Protein AF-A0AAD8T8I8-F1 (afdb_monomer)

Foldseek 3Di:
DDDDDDDDDDDPPPPPPPPPCPVVCPVVVVVVVVVVVVVVCVVPDPPPPPPPPPDFDWAFDPCCLVVVNADPVSHTDTDGDDADDDPCNPPDDDDDDDDDDDDDD

Structure (mmCIF, N/CA/C/O backbone):
data_AF-A0AAD8T8I8-F1
#
_entry.id   AF-A0AAD8T8I8-F1
#
loop_
_atom_site.group_PDB
_atom_site.id
_atom_site.type_symbol
_atom_site.label_atom_id
_atom_site.label_alt_id
_atom_site.label_comp_id
_atom_site.label_asym_id
_atom_site.label_entity_id
_atom_site.label_seq_id
_atom_site.pdbx_PDB_ins_code
_atom_site.Cartn_x
_atom_site.Cartn_y
_atom_site.Cartn_z
_atom_site.occupancy
_atom_site.B_iso_or_equiv
_atom_site.auth_seq_id
_atom_site.auth_comp_id
_atom_site.auth_asym_id
_atom_site.auth_atom_id
_atom_site.pdbx_PDB_model_num
ATOM 1 N N . MET A 1 1 ? 86.931 -34.916 -81.114 1.00 37.16 1 MET A N 1
ATOM 2 C CA . MET A 1 1 ? 87.706 -34.800 -79.861 1.00 37.16 1 MET A CA 1
ATOM 3 C C . MET A 1 1 ? 86.900 -33.943 -78.906 1.00 37.16 1 MET A C 1
ATOM 5 O O . MET A 1 1 ? 86.520 -32.867 -79.332 1.00 37.16 1 MET A O 1
ATOM 9 N N . ALA A 1 2 ? 86.638 -34.478 -77.705 1.00 42.69 2 ALA A N 1
ATOM 10 C CA . ALA A 1 2 ? 86.057 -33.847 -76.508 1.00 42.69 2 ALA A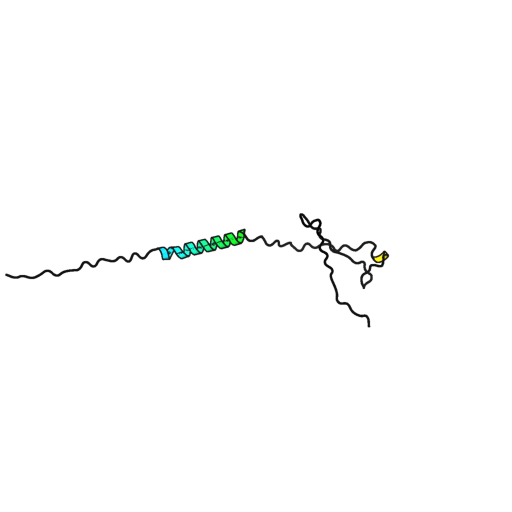 CA 1
ATOM 11 C C . ALA A 1 2 ? 84.745 -33.051 -76.716 1.00 42.69 2 ALA A C 1
ATOM 13 O O . ALA A 1 2 ? 84.739 -32.011 -77.351 1.00 42.69 2 ALA A O 1
ATOM 14 N N . GLY A 1 3 ? 83.573 -33.468 -76.238 1.00 42.56 3 GLY A N 1
ATOM 15 C CA . GLY A 1 3 ? 83.283 -34.202 -75.010 1.00 42.56 3 GLY A CA 1
ATOM 16 C C . GLY A 1 3 ? 82.621 -33.261 -74.000 1.00 42.56 3 GLY A C 1
ATOM 17 O O . GLY A 1 3 ? 83.012 -32.101 -73.905 1.00 42.56 3 GLY A O 1
ATOM 18 N N . THR A 1 4 ? 81.732 -33.827 -73.183 1.00 40.44 4 THR A N 1
ATOM 19 C CA . THR A 1 4 ? 81.226 -33.291 -71.899 1.00 40.44 4 THR A CA 1
ATOM 20 C C . THR A 1 4 ? 79.905 -32.513 -72.017 1.00 40.44 4 THR A C 1
ATOM 22 O O . THR A 1 4 ? 79.888 -31.373 -72.455 1.00 40.44 4 THR A O 1
ATOM 25 N N . THR A 1 5 ? 78.748 -33.171 -71.878 1.00 48.97 5 THR A N 1
ATOM 26 C CA . THR A 1 5 ? 78.075 -33.607 -70.627 1.00 48.97 5 THR A CA 1
ATOM 27 C C . THR A 1 5 ? 77.095 -32.543 -70.132 1.00 48.97 5 THR A C 1
ATOM 29 O O . THR A 1 5 ? 77.484 -31.490 -69.640 1.00 48.97 5 THR A O 1
ATOM 32 N N . GLU A 1 6 ? 75.811 -32.883 -70.255 1.00 57.03 6 GLU A N 1
ATOM 33 C CA . GLU A 1 6 ? 74.683 -32.299 -69.527 1.00 57.03 6 GLU A CA 1
ATOM 34 C C . GLU A 1 6 ? 74.953 -32.238 -68.019 1.00 57.03 6 GLU A C 1
ATOM 36 O O . GLU A 1 6 ? 75.386 -33.233 -67.428 1.00 57.03 6 GLU A O 1
ATOM 41 N N . PRO A 1 7 ? 74.529 -31.157 -67.358 1.00 53.16 7 PRO A N 1
ATOM 42 C CA . PRO A 1 7 ? 73.994 -31.298 -66.022 1.00 53.16 7 PRO A CA 1
ATOM 43 C C . PRO A 1 7 ? 72.539 -30.827 -65.993 1.00 53.16 7 PRO A C 1
ATOM 45 O O . PRO A 1 7 ? 72.235 -29.639 -66.064 1.00 53.16 7 PRO A O 1
ATOM 48 N N . LEU A 1 8 ? 71.653 -31.812 -65.835 1.00 53.66 8 LEU A N 1
ATOM 49 C CA . LEU A 1 8 ? 70.486 -31.776 -64.953 1.00 53.66 8 LEU A CA 1
ATOM 50 C C . LEU A 1 8 ? 70.452 -30.533 -64.043 1.00 53.66 8 LEU A C 1
ATOM 52 O O . LEU A 1 8 ? 71.086 -30.510 -62.988 1.00 53.66 8 LEU A O 1
ATOM 56 N N . LEU A 1 9 ? 69.644 -29.535 -64.403 1.00 41.41 9 LEU A N 1
ATOM 57 C CA . LEU A 1 9 ? 69.154 -28.540 -63.455 1.00 41.41 9 LEU A CA 1
ATOM 58 C C . LEU A 1 9 ? 67.639 -28.652 -63.355 1.00 41.41 9 LEU A C 1
ATOM 60 O O . LEU A 1 9 ? 66.871 -28.113 -64.146 1.00 41.41 9 LEU A O 1
ATOM 64 N N . LEU A 1 10 ? 67.259 -29.408 -62.328 1.00 43.06 10 LEU A N 1
ATOM 65 C CA . LEU A 1 10 ? 65.970 -29.414 -61.659 1.00 43.06 10 LEU A CA 1
ATOM 66 C C . LEU A 1 10 ? 65.324 -28.026 -61.699 1.00 43.06 10 LEU A C 1
ATOM 68 O O . LEU A 1 10 ? 65.838 -27.071 -61.122 1.00 43.06 10 LEU A O 1
ATOM 72 N N . THR A 1 11 ? 64.155 -27.936 -62.323 1.00 50.41 11 THR A N 1
ATOM 73 C CA . THR A 1 11 ? 63.205 -26.854 -62.082 1.00 50.41 11 THR A CA 1
ATOM 74 C C . THR A 1 11 ? 62.861 -26.824 -60.590 1.00 50.41 11 THR A C 1
ATOM 76 O O . THR A 1 11 ? 62.251 -27.782 -60.107 1.00 50.41 11 THR A O 1
ATOM 79 N N . PRO A 1 12 ? 63.154 -25.756 -59.828 1.00 48.28 12 PRO A N 1
ATOM 80 C CA . PRO A 1 12 ? 62.441 -25.547 -58.587 1.00 48.28 12 PRO A CA 1
ATOM 81 C C . PRO A 1 12 ? 61.039 -25.067 -58.964 1.00 48.28 12 PRO A C 1
ATOM 83 O O . PRO A 1 12 ? 60.833 -23.910 -59.337 1.00 48.28 12 PRO A O 1
ATOM 86 N N . THR A 1 13 ? 60.048 -25.954 -58.867 1.00 53.91 13 THR A N 1
ATOM 87 C CA . THR A 1 13 ? 58.657 -25.522 -58.749 1.00 53.91 13 THR A CA 1
ATOM 88 C C . THR A 1 13 ? 58.589 -24.592 -57.543 1.00 53.91 13 THR A C 1
ATOM 90 O O . THR A 1 13 ? 58.681 -25.035 -56.397 1.00 53.91 13 THR A O 1
ATOM 93 N N . LYS A 1 14 ? 58.459 -23.286 -57.783 1.00 53.50 14 LYS A N 1
ATOM 94 C CA . LYS A 1 14 ? 58.013 -22.333 -56.769 1.00 53.50 14 LYS A CA 1
ATOM 95 C C . LYS A 1 14 ? 56.611 -22.775 -56.353 1.00 53.50 14 LYS A C 1
ATOM 97 O O . LYS A 1 14 ? 55.619 -22.369 -56.952 1.00 53.50 14 LYS A O 1
ATOM 102 N N . GLN A 1 15 ? 56.526 -23.627 -55.334 1.00 54.28 15 GLN A N 1
ATOM 103 C CA . GLN A 1 15 ? 55.311 -23.794 -54.552 1.00 54.28 15 GLN A CA 1
ATOM 104 C C . GLN A 1 15 ? 55.046 -22.448 -53.883 1.00 54.28 15 GLN A C 1
ATOM 106 O O . GLN A 1 15 ? 55.553 -22.141 -52.805 1.00 54.28 15 GLN A O 1
ATOM 111 N N . CYS A 1 16 ? 54.283 -21.602 -54.571 1.00 54.84 16 CYS A N 1
ATOM 112 C CA . CYS A 1 16 ? 53.657 -20.460 -53.946 1.00 54.84 16 CYS A CA 1
ATOM 113 C C . CYS A 1 16 ? 52.671 -21.044 -52.937 1.00 54.84 16 CYS A C 1
ATOM 115 O O . CYS A 1 16 ? 51.620 -21.573 -53.304 1.00 54.84 16 CYS A O 1
ATOM 117 N N . HIS A 1 17 ? 53.060 -21.027 -51.665 1.00 47.59 17 HIS A N 1
ATOM 118 C CA . HIS A 1 17 ? 52.159 -21.263 -50.557 1.00 47.59 17 HIS A CA 1
ATOM 119 C C . HIS A 1 17 ? 50.993 -20.282 -50.723 1.00 47.59 17 HIS A C 1
ATOM 121 O O . HIS A 1 17 ? 51.095 -19.104 -50.384 1.00 47.59 17 HIS A O 1
ATOM 127 N N . ARG A 1 18 ? 49.883 -20.767 -51.292 1.00 55.12 18 ARG A N 1
ATOM 128 C CA . ARG A 1 18 ? 48.606 -20.059 -51.326 1.00 55.12 18 ARG A CA 1
ATOM 129 C C . ARG A 1 18 ? 48.126 -19.991 -49.883 1.00 55.12 18 ARG A C 1
ATOM 131 O O . ARG A 1 18 ? 47.407 -20.867 -49.407 1.00 55.12 18 ARG A O 1
ATOM 138 N N . ARG A 1 19 ? 48.620 -18.995 -49.148 1.00 49.78 19 ARG A N 1
ATOM 139 C CA . ARG A 1 19 ? 48.199 -18.708 -47.783 1.00 49.78 19 ARG A CA 1
ATOM 140 C C . ARG A 1 19 ? 46.776 -18.171 -47.884 1.00 49.78 19 ARG A C 1
ATOM 142 O O . ARG A 1 19 ? 46.539 -17.028 -48.256 1.00 49.78 19 ARG A O 1
ATOM 149 N N . SER A 1 20 ? 45.843 -19.088 -47.668 1.00 54.19 20 SER A N 1
ATOM 150 C CA . SER A 1 20 ? 44.402 -18.889 -47.694 1.00 54.19 20 SER A CA 1
ATOM 151 C C . SER A 1 20 ? 44.015 -17.675 -46.840 1.00 54.19 20 SER A C 1
ATOM 153 O O . SER A 1 20 ? 44.159 -17.702 -45.619 1.00 54.19 20 SER A O 1
ATOM 155 N N . GLY A 1 21 ? 43.531 -16.606 -47.479 1.00 55.31 21 GLY A N 1
ATOM 156 C CA . GLY A 1 21 ? 43.177 -15.319 -46.857 1.00 55.31 21 GLY A CA 1
ATOM 157 C C . GLY A 1 21 ? 41.980 -15.355 -45.897 1.00 55.31 21 GLY A C 1
ATOM 158 O O . GLY A 1 21 ? 41.578 -14.317 -45.378 1.00 55.31 21 GLY A O 1
ATOM 159 N N . TYR A 1 22 ? 41.430 -16.539 -45.613 1.00 55.97 22 TYR A N 1
ATOM 160 C CA . TYR A 1 22 ? 40.298 -16.728 -44.702 1.00 55.97 22 TYR A CA 1
ATOM 161 C C . TYR A 1 22 ? 40.619 -16.349 -43.244 1.00 55.97 22 TYR A C 1
ATOM 163 O O . TYR A 1 22 ? 39.709 -16.048 -42.477 1.00 55.97 22 TYR A O 1
ATOM 171 N N . PHE A 1 23 ? 41.899 -16.281 -42.859 1.00 54.12 23 PHE A N 1
ATOM 172 C CA . PHE A 1 23 ? 42.305 -15.893 -41.500 1.00 54.12 23 PHE A CA 1
ATOM 173 C C . PHE A 1 23 ? 42.155 -14.386 -41.217 1.00 54.12 23 PHE A C 1
ATOM 175 O O . PHE A 1 23 ? 42.030 -13.981 -40.066 1.00 54.12 23 PHE A O 1
ATOM 182 N N . ALA A 1 24 ? 42.111 -13.548 -42.259 1.00 56.66 24 ALA A N 1
ATOM 183 C CA . ALA A 1 24 ? 42.002 -12.093 -42.131 1.00 56.66 24 ALA A CA 1
ATOM 184 C C . ALA A 1 24 ? 40.555 -11.571 -42.212 1.00 56.66 24 ALA A C 1
ATOM 186 O O . ALA A 1 24 ? 40.344 -10.362 -42.168 1.00 56.66 24 ALA A O 1
ATOM 187 N N . TRP A 1 25 ? 39.552 -12.443 -42.312 1.00 55.56 25 TRP A N 1
ATOM 188 C CA . TRP A 1 25 ? 38.132 -12.053 -42.308 1.00 55.56 25 TRP A CA 1
ATOM 189 C C . TRP A 1 25 ? 37.373 -12.567 -41.076 1.00 55.56 25 TRP A C 1
ATOM 191 O O . TRP A 1 25 ? 36.342 -12.004 -40.719 1.00 55.56 25 TRP A O 1
ATOM 201 N N . GLY A 1 26 ? 37.913 -13.564 -40.361 1.00 66.75 26 GLY A N 1
ATOM 202 C CA . GLY A 1 26 ? 37.256 -14.197 -39.208 1.00 66.75 26 GLY A CA 1
ATOM 203 C C . GLY A 1 26 ? 36.900 -13.228 -38.075 1.00 66.75 26 GLY A C 1
ATOM 204 O O . GLY A 1 26 ? 35.759 -13.175 -37.643 1.00 66.75 26 GLY A O 1
ATOM 205 N N . TRP A 1 27 ? 37.839 -12.384 -37.654 1.00 73.62 27 TRP A N 1
ATOM 206 C CA . TRP A 1 27 ? 37.629 -11.281 -36.708 1.00 73.62 27 TRP A CA 1
ATOM 207 C C . TRP A 1 27 ? 36.583 -10.239 -37.134 1.00 73.62 27 TRP A C 1
ATOM 209 O O . TRP A 1 27 ? 35.857 -9.737 -36.282 1.00 73.62 27 TRP A O 1
ATOM 219 N N . LYS A 1 28 ? 36.449 -9.930 -38.431 1.00 79.75 28 LYS A N 1
ATOM 220 C CA . LYS A 1 28 ? 35.410 -9.005 -38.921 1.00 79.75 28 LYS A CA 1
ATOM 221 C C . LYS A 1 28 ? 34.023 -9.638 -38.848 1.00 79.75 28 LYS A C 1
ATOM 223 O O . LYS A 1 28 ? 33.082 -8.983 -38.413 1.00 79.75 28 LYS A O 1
ATOM 228 N N . LEU A 1 29 ? 33.918 -10.916 -39.208 1.00 84.88 29 LEU A N 1
ATOM 229 C CA . LEU A 1 29 ? 32.677 -11.687 -39.110 1.00 84.88 29 LEU A CA 1
ATOM 230 C C . LEU A 1 29 ? 32.275 -11.938 -37.652 1.00 84.88 29 LEU A C 1
ATOM 232 O O . LEU A 1 29 ? 31.113 -11.767 -37.303 1.00 84.88 29 LEU A O 1
ATOM 236 N N . ALA A 1 30 ? 33.235 -12.268 -36.786 1.00 87.75 30 ALA A N 1
ATOM 237 C CA . ALA A 1 30 ? 33.002 -12.441 -35.357 1.00 87.75 30 ALA A CA 1
ATOM 238 C C . ALA A 1 30 ? 32.555 -11.128 -34.697 1.00 87.75 30 ALA A C 1
ATOM 240 O O . ALA A 1 30 ? 31.577 -11.121 -33.957 1.00 87.75 30 ALA A O 1
ATOM 241 N N . ALA A 1 31 ? 33.207 -10.004 -35.015 1.00 90.44 31 ALA A N 1
ATOM 242 C CA . ALA A 1 31 ? 32.798 -8.692 -34.518 1.00 90.44 31 ALA A CA 1
ATOM 243 C C . ALA A 1 31 ? 31.393 -8.300 -35.003 1.00 90.44 31 ALA A C 1
ATOM 245 O O . ALA A 1 31 ? 30.594 -7.800 -34.214 1.00 90.44 31 ALA A O 1
ATOM 246 N N . ALA A 1 32 ? 31.065 -8.569 -36.271 1.00 91.88 32 ALA A N 1
ATOM 247 C CA . ALA A 1 32 ? 29.727 -8.329 -36.806 1.00 91.88 32 ALA A CA 1
ATOM 248 C C . ALA A 1 32 ? 28.669 -9.212 -36.123 1.00 91.88 32 ALA A C 1
ATOM 250 O O . ALA A 1 32 ? 27.606 -8.715 -35.765 1.00 91.88 32 ALA A O 1
ATOM 251 N N . ALA A 1 33 ? 28.966 -10.490 -35.877 1.00 91.62 33 ALA A N 1
ATOM 252 C CA . ALA A 1 33 ? 28.064 -11.399 -35.174 1.00 91.62 33 ALA A CA 1
ATOM 253 C C . ALA A 1 33 ? 27.832 -10.975 -33.714 1.00 91.62 33 ALA A C 1
ATOM 255 O O . ALA A 1 33 ? 26.694 -10.988 -33.252 1.00 91.62 33 ALA A O 1
ATOM 256 N N . VAL A 1 34 ? 28.880 -10.539 -33.006 1.00 91.62 34 VAL A N 1
ATOM 257 C CA . VAL A 1 34 ? 28.767 -9.999 -31.640 1.00 91.62 34 VAL A CA 1
ATOM 258 C C . VAL A 1 34 ? 27.945 -8.710 -31.631 1.00 91.62 34 VAL A C 1
ATOM 260 O O . VAL A 1 34 ? 27.058 -8.571 -30.795 1.00 91.62 34 VAL A O 1
ATOM 263 N N . LEU A 1 35 ? 28.171 -7.797 -32.581 1.00 91.62 35 LEU A N 1
ATOM 264 C CA . LEU A 1 35 ? 27.381 -6.569 -32.702 1.00 91.62 35 LEU A CA 1
ATOM 265 C C . LEU A 1 35 ? 25.901 -6.877 -32.961 1.00 91.62 35 LEU A C 1
ATOM 267 O O . LEU A 1 35 ? 25.036 -6.316 -32.297 1.00 91.62 35 LEU A O 1
ATOM 271 N N . VAL A 1 36 ? 25.606 -7.794 -33.884 1.00 91.69 36 VAL A N 1
ATOM 272 C CA . VAL A 1 36 ? 24.233 -8.227 -34.174 1.00 91.69 36 VAL A CA 1
ATOM 273 C C . VAL A 1 36 ? 23.600 -8.891 -32.950 1.00 91.69 36 VAL A C 1
ATOM 275 O O . VAL A 1 36 ? 22.455 -8.594 -32.637 1.00 91.69 36 VAL A O 1
ATOM 278 N N . MET A 1 37 ? 24.328 -9.729 -32.212 1.00 89.69 37 MET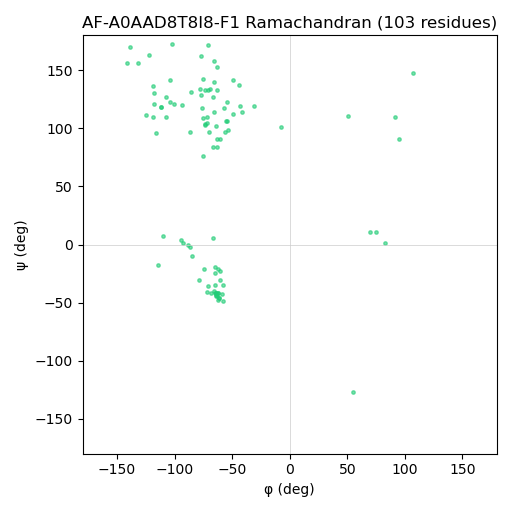 A N 1
ATOM 279 C CA . MET A 1 37 ? 23.823 -10.377 -30.997 1.00 89.69 37 MET A CA 1
ATOM 280 C C . MET A 1 37 ? 23.543 -9.371 -29.869 1.00 89.69 37 MET A C 1
ATOM 282 O O . MET A 1 37 ? 22.506 -9.465 -29.219 1.00 89.69 37 MET A O 1
ATOM 286 N N . LEU A 1 38 ? 24.401 -8.362 -29.687 1.00 88.00 38 LEU A N 1
ATOM 287 C CA . 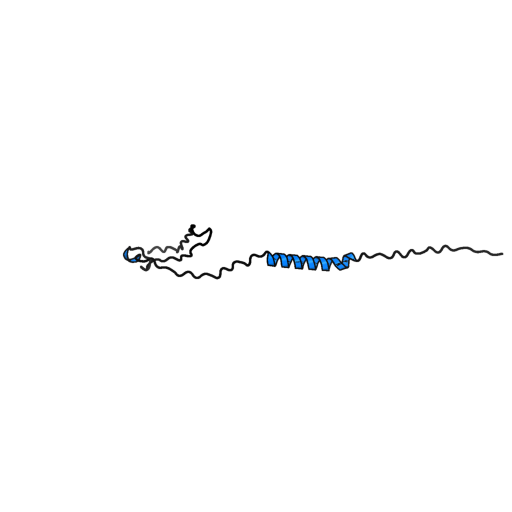LEU A 1 38 ? 24.173 -7.257 -28.747 1.00 88.00 38 LEU A CA 1
ATOM 288 C C . LEU A 1 38 ? 22.960 -6.408 -29.143 1.00 88.00 38 LEU A C 1
ATOM 290 O O . LEU A 1 38 ? 22.157 -6.051 -28.282 1.00 88.00 38 LEU A O 1
ATOM 294 N N . LEU A 1 39 ? 22.795 -6.124 -30.438 1.00 88.94 39 LEU A N 1
ATOM 295 C CA . LEU A 1 39 ? 21.612 -5.435 -30.950 1.00 88.94 39 LEU A CA 1
ATOM 296 C C . LEU A 1 39 ? 20.353 -6.266 -30.692 1.00 88.94 39 LEU A C 1
ATOM 298 O O . LEU A 1 39 ? 19.400 -5.733 -30.139 1.00 88.94 39 LEU A O 1
ATOM 302 N N . LEU A 1 40 ? 20.372 -7.567 -31.004 1.00 85.94 40 LEU A N 1
ATOM 303 C CA . LEU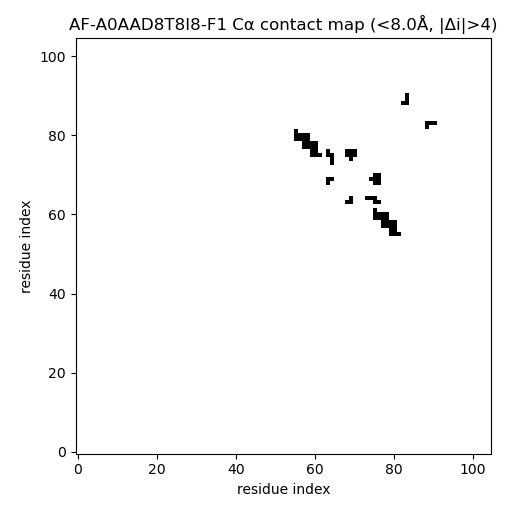 A 1 40 ? 19.261 -8.490 -30.743 1.00 85.94 40 LEU A CA 1
ATOM 304 C C . LEU A 1 40 ? 18.899 -8.550 -29.253 1.00 85.94 40 LEU A C 1
ATOM 306 O O . LEU A 1 40 ? 17.719 -8.497 -28.920 1.00 85.94 40 LEU A O 1
ATOM 310 N N . LEU A 1 41 ? 19.888 -8.593 -28.356 1.00 79.88 41 LEU A N 1
ATOM 311 C CA . LEU A 1 41 ? 19.669 -8.546 -26.906 1.00 79.88 41 LEU A CA 1
ATOM 312 C C . LEU A 1 41 ? 19.062 -7.211 -26.446 1.00 79.88 41 LEU A C 1
ATOM 314 O O . LEU A 1 41 ? 18.234 -7.205 -25.537 1.00 79.88 41 LEU A O 1
ATOM 318 N N . ALA A 1 42 ? 19.417 -6.090 -27.080 1.00 78.25 42 ALA A N 1
ATOM 319 C CA . ALA A 1 42 ? 18.843 -4.782 -26.768 1.00 78.25 42 ALA A CA 1
ATOM 320 C C . ALA A 1 42 ? 17.377 -4.651 -27.220 1.00 78.25 42 ALA A C 1
ATOM 322 O O . ALA A 1 42 ? 16.587 -4.038 -26.506 1.00 78.25 42 ALA A O 1
ATOM 323 N N . VAL A 1 43 ? 16.989 -5.247 -28.358 1.00 71.88 43 VAL A N 1
ATOM 324 C CA . VAL A 1 43 ? 15.580 -5.253 -28.817 1.00 71.88 43 VAL A CA 1
ATOM 325 C C . VAL A 1 43 ? 14.725 -6.297 -28.095 1.00 71.88 43 VAL A C 1
ATOM 327 O O . VAL A 1 43 ? 13.526 -6.093 -27.934 1.00 71.88 43 VAL A O 1
ATOM 330 N N . ALA A 1 44 ? 15.323 -7.417 -27.679 1.00 68.75 44 ALA A N 1
ATOM 331 C CA . ALA A 1 44 ? 14.640 -8.489 -26.951 1.00 68.75 44 ALA A CA 1
ATOM 332 C C . ALA A 1 44 ? 14.572 -8.248 -25.439 1.00 68.75 44 ALA A C 1
ATOM 334 O O . ALA A 1 44 ? 13.870 -8.976 -24.738 1.00 68.75 44 ALA A O 1
ATOM 335 N N . SER A 1 45 ? 15.288 -7.244 -24.927 1.00 66.75 45 SER A N 1
ATOM 336 C CA . SER A 1 45 ? 15.092 -6.794 -23.558 1.00 66.75 45 SER A CA 1
ATOM 337 C C . SER A 1 45 ? 13.689 -6.198 -23.479 1.00 66.75 45 SER A C 1
ATOM 339 O O . SER A 1 45 ? 13.458 -5.159 -24.105 1.00 66.75 45 SER A O 1
ATOM 341 N N . PRO A 1 46 ? 12.736 -6.782 -22.722 1.00 63.88 46 PRO A N 1
ATOM 342 C CA . PRO A 1 46 ? 11.633 -5.961 -22.267 1.00 63.88 46 PRO A CA 1
ATOM 343 C C . PRO A 1 46 ? 12.318 -4.799 -21.554 1.00 63.88 46 PRO A C 1
ATOM 345 O O . PRO A 1 46 ? 13.150 -5.031 -20.669 1.00 63.88 46 PRO A O 1
ATOM 348 N N . LEU A 1 47 ? 12.054 -3.559 -21.986 1.00 58.81 47 LEU A N 1
ATOM 349 C CA . LEU A 1 47 ? 12.292 -2.410 -21.123 1.00 58.81 47 LEU A CA 1
ATOM 350 C C . LEU A 1 47 ? 11.792 -2.869 -19.764 1.00 58.81 47 LEU A C 1
ATOM 352 O O . LEU A 1 47 ? 10.617 -3.229 -19.655 1.00 58.81 47 LEU A O 1
ATOM 356 N N . HIS A 1 48 ? 12.702 -3.001 -18.792 1.00 52.81 48 HIS A N 1
ATOM 357 C CA . HIS A 1 48 ? 12.313 -3.278 -17.422 1.00 52.81 48 HIS A CA 1
ATOM 358 C C . HIS A 1 48 ? 11.124 -2.361 -17.186 1.00 52.81 48 HIS A C 1
ATOM 360 O O . HIS A 1 48 ? 11.257 -1.150 -17.393 1.00 52.81 48 HIS A O 1
ATOM 366 N N . HIS A 1 49 ? 9.954 -2.927 -16.877 1.00 51.41 49 HIS A N 1
ATOM 367 C CA . HIS A 1 49 ? 8.852 -2.132 -16.377 1.00 51.41 49 HIS A CA 1
ATOM 368 C C . HIS A 1 49 ? 9.365 -1.584 -15.052 1.00 51.41 49 HIS A C 1
ATOM 370 O O . HIS A 1 49 ? 9.189 -2.169 -13.990 1.00 51.41 49 HIS A O 1
ATOM 376 N N . HIS A 1 50 ? 10.102 -0.483 -15.138 1.00 50.41 50 HIS A N 1
ATOM 377 C CA . HIS A 1 50 ? 10.415 0.369 -14.029 1.00 50.41 50 HIS A CA 1
ATOM 378 C C . HIS A 1 50 ? 9.110 1.114 -13.811 1.00 50.41 50 HIS A C 1
ATOM 380 O O . HIS A 1 50 ? 8.908 2.233 -14.279 1.00 50.41 50 HIS A O 1
ATOM 386 N N . SER A 1 51 ? 8.156 0.403 -13.213 1.00 62.47 51 SER A N 1
ATOM 387 C CA . SER A 1 51 ? 7.053 1.024 -12.516 1.00 62.47 51 SER A CA 1
ATOM 388 C C . SER A 1 51 ? 7.723 1.912 -11.480 1.00 62.47 51 SER A C 1
ATOM 390 O O . SER A 1 51 ? 8.202 1.425 -10.455 1.00 62.47 51 SER A O 1
ATOM 392 N N . LEU A 1 52 ? 7.864 3.198 -11.817 1.00 67.69 52 LEU A N 1
ATOM 393 C CA . LEU A 1 52 ? 8.168 4.231 -10.840 1.00 67.69 52 LEU A CA 1
ATOM 394 C C . LEU A 1 52 ? 7.268 3.967 -9.629 1.00 67.69 52 LEU A C 1
ATOM 396 O O . LEU A 1 52 ? 6.106 3.607 -9.842 1.00 67.69 52 LEU A O 1
ATOM 400 N N . PRO A 1 53 ? 7.788 4.079 -8.397 1.00 65.75 53 PRO A N 1
ATOM 401 C CA . PRO A 1 53 ? 7.001 3.802 -7.209 1.00 65.75 53 PRO A CA 1
ATOM 402 C C . PRO A 1 53 ? 5.735 4.658 -7.247 1.00 65.75 53 PRO A C 1
ATOM 404 O O . PRO A 1 53 ? 5.785 5.876 -7.091 1.00 65.75 53 PRO A O 1
ATOM 407 N N . GLU A 1 54 ? 4.606 4.012 -7.525 1.00 74.94 54 GLU A N 1
ATOM 408 C CA . GLU A 1 54 ? 3.299 4.643 -7.492 1.00 74.94 54 GLU A CA 1
ATOM 409 C C . GLU A 1 54 ? 2.968 4.829 -6.016 1.00 74.94 54 GLU A C 1
ATOM 411 O O . GLU A 1 54 ? 2.684 3.873 -5.294 1.00 74.94 54 GLU A O 1
ATOM 416 N N . THR A 1 55 ? 3.112 6.058 -5.529 1.00 83.38 55 THR A N 1
ATOM 417 C CA . THR A 1 55 ? 2.764 6.394 -4.152 1.00 83.38 55 THR A CA 1
ATOM 418 C C . THR A 1 55 ? 1.248 6.376 -4.028 1.00 83.38 55 THR A C 1
ATOM 420 O O . THR A 1 55 ? 0.573 7.287 -4.508 1.00 83.38 55 THR A O 1
ATOM 423 N N . VAL A 1 56 ? 0.715 5.331 -3.403 1.00 88.62 56 VAL A N 1
ATOM 424 C CA . VAL A 1 56 ? -0.716 5.210 -3.120 1.00 88.62 56 VAL A CA 1
ATOM 425 C C . VAL A 1 56 ? -1.025 5.923 -1.805 1.00 88.62 56 VAL A C 1
ATOM 427 O O . VAL A 1 56 ? -0.342 5.722 -0.801 1.00 88.62 56 VAL A O 1
ATOM 430 N N . GLU A 1 57 ? -2.058 6.762 -1.810 1.00 92.12 57 GLU A N 1
ATOM 431 C CA . GLU A 1 57 ? -2.521 7.464 -0.613 1.00 92.12 57 GLU A CA 1
ATOM 432 C C . GLU A 1 57 ? -3.089 6.482 0.425 1.00 92.12 57 GLU A C 1
ATOM 434 O O . GLU A 1 57 ? -3.799 5.526 0.095 1.00 92.12 57 GLU A O 1
ATOM 439 N N . LEU A 1 58 ? -2.788 6.728 1.703 1.00 93.19 58 LEU A N 1
ATOM 440 C CA . LEU A 1 58 ? -3.361 5.974 2.812 1.00 93.19 58 LEU A CA 1
ATOM 441 C C . LEU A 1 58 ? -4.805 6.426 3.053 1.00 93.19 58 LEU A C 1
ATOM 443 O O . LEU A 1 58 ? -5.053 7.565 3.442 1.00 93.19 58 LEU A O 1
ATOM 447 N N . THR A 1 59 ? -5.759 5.514 2.889 1.00 95.38 59 THR A N 1
ATOM 448 C CA . THR A 1 59 ? -7.172 5.777 3.178 1.00 95.38 59 THR A CA 1
ATOM 449 C C . THR A 1 59 ? -7.506 5.336 4.599 1.00 95.38 59 THR A C 1
ATOM 451 O O . THR A 1 59 ? -7.385 4.154 4.924 1.00 95.38 59 THR A O 1
ATOM 454 N N . LEU A 1 60 ? -7.952 6.267 5.448 1.00 95.69 60 LEU A N 1
ATOM 455 C CA . LEU A 1 60 ? -8.429 5.950 6.798 1.00 95.69 60 LEU A CA 1
ATOM 456 C C . LEU A 1 60 ? -9.822 5.316 6.761 1.00 95.69 60 LEU A C 1
ATOM 458 O O . LEU A 1 60 ? -10.692 5.713 5.982 1.00 95.69 60 LEU A O 1
ATOM 462 N N . LEU A 1 61 ? -10.055 4.344 7.639 1.00 95.25 61 LEU A N 1
ATOM 463 C CA . LEU A 1 61 ? -11.328 3.646 7.727 1.00 95.25 61 LEU A CA 1
ATOM 464 C C . LEU A 1 61 ? -12.386 4.535 8.401 1.00 95.25 61 LEU A C 1
ATOM 466 O O . LEU A 1 61 ? -12.358 4.786 9.607 1.00 95.25 61 LEU A O 1
ATOM 470 N N . THR A 1 62 ? -13.346 5.013 7.612 1.00 95.75 62 THR A N 1
ATOM 471 C CA . THR A 1 62 ? -14.415 5.899 8.088 1.00 95.75 62 THR A CA 1
ATOM 472 C C . THR A 1 62 ? -15.301 5.207 9.129 1.00 95.75 62 THR A C 1
ATOM 474 O O . THR A 1 62 ? -15.741 4.072 8.935 1.00 95.75 62 THR A O 1
ATOM 477 N N . GLY A 1 63 ? -15.574 5.895 10.242 1.00 95.12 63 GLY A N 1
ATOM 478 C CA . GLY A 1 63 ? -16.396 5.372 11.340 1.00 95.12 63 GLY A CA 1
ATOM 479 C C . GLY A 1 63 ? -15.741 4.238 12.138 1.00 95.12 63 GLY A C 1
ATOM 480 O O . GLY A 1 63 ? -16.415 3.591 12.937 1.00 95.12 63 GLY A O 1
ATOM 481 N N . ALA A 1 64 ? -14.447 3.964 11.936 1.00 96.69 64 ALA A N 1
ATOM 482 C CA . ALA A 1 64 ? -13.746 2.903 12.658 1.00 96.69 64 ALA A CA 1
ATOM 483 C C . ALA A 1 64 ? -13.692 3.172 14.167 1.00 96.69 64 ALA A C 1
ATOM 485 O O . ALA A 1 64 ? -14.018 2.292 14.960 1.00 96.69 64 ALA A O 1
ATOM 486 N N . VAL A 1 65 ? -13.387 4.418 14.546 1.00 96.50 65 VAL A N 1
ATOM 487 C CA . VAL A 1 65 ? -13.318 4.854 15.949 1.00 96.50 65 VAL A CA 1
ATOM 488 C C . VAL A 1 65 ? -14.675 4.707 16.641 1.00 96.50 65 VAL A C 1
ATOM 490 O O . VAL A 1 65 ? -14.748 4.130 17.719 1.00 96.50 65 VAL A O 1
ATOM 493 N N . GLU A 1 66 ? -15.763 5.142 15.997 1.00 96.81 66 GLU A N 1
ATOM 494 C CA . GLU A 1 66 ? -17.131 5.013 16.529 1.00 96.81 66 GLU A CA 1
ATOM 495 C C . GLU A 1 66 ? -17.536 3.551 16.764 1.00 96.81 66 GLU A C 1
ATOM 497 O O . GLU A 1 66 ? -18.301 3.249 17.677 1.00 96.81 66 GLU A O 1
ATOM 502 N N . LYS A 1 67 ? -16.997 2.633 15.954 1.00 96.00 67 LYS A N 1
ATOM 503 C CA . LYS A 1 67 ? -17.220 1.185 16.066 1.00 96.00 67 LYS A CA 1
ATOM 504 C C . LYS A 1 67 ? -16.226 0.479 16.996 1.00 96.00 67 LYS A C 1
ATOM 506 O O . LYS A 1 67 ? -16.316 -0.736 17.147 1.00 96.00 67 LYS A O 1
ATOM 511 N N . GLY A 1 68 ? -15.279 1.201 17.596 1.00 94.75 68 GLY A N 1
ATOM 512 C CA . GLY A 1 68 ? -14.242 0.637 18.466 1.00 94.75 68 GLY A CA 1
ATOM 513 C C . GLY A 1 68 ? -13.116 -0.106 17.737 1.00 94.75 68 GLY A C 1
ATOM 514 O O . GLY A 1 68 ? -12.309 -0.769 18.382 1.00 94.75 68 GLY A O 1
ATOM 515 N N . ALA A 1 69 ? -13.031 -0.006 16.408 1.00 95.56 69 ALA A N 1
ATOM 516 C CA . ALA A 1 69 ? -11.919 -0.545 15.632 1.00 95.56 69 ALA A CA 1
ATOM 517 C C . ALA A 1 69 ? -10.79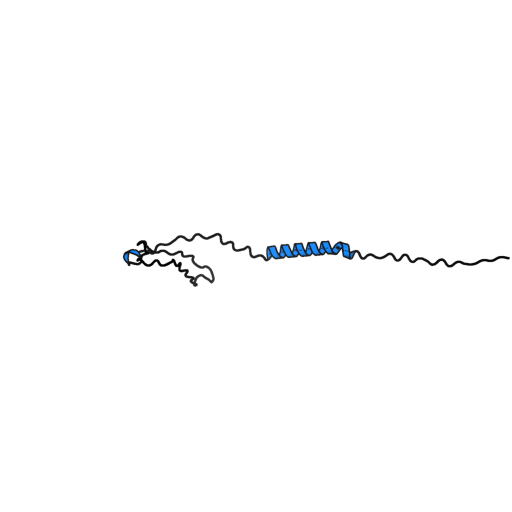1 0.495 15.575 1.00 95.56 69 ALA A C 1
ATOM 519 O O . ALA A 1 69 ? -10.828 1.416 14.759 1.00 95.56 69 ALA A O 1
ATOM 520 N N . VAL A 1 70 ? -9.803 0.354 16.459 1.00 95.56 70 VAL A N 1
ATOM 521 C CA . VAL A 1 70 ? -8.710 1.322 16.632 1.00 95.56 70 VAL A CA 1
ATOM 522 C C . VAL A 1 70 ? -7.340 0.650 16.651 1.00 95.56 70 VAL A C 1
ATOM 524 O O . VAL A 1 70 ? -7.211 -0.532 16.977 1.00 95.56 70 VAL A O 1
ATOM 527 N N . CYS A 1 71 ? -6.314 1.423 16.303 1.00 92.44 71 CYS A N 1
ATOM 528 C CA . CYS A 1 71 ? -4.913 1.067 16.507 1.00 92.44 71 CYS A CA 1
ATOM 529 C C . CYS A 1 71 ? -4.539 1.117 18.003 1.00 92.44 71 CYS A C 1
ATOM 531 O O . CYS A 1 71 ? -5.308 1.589 18.840 1.00 92.44 71 CYS A O 1
ATOM 533 N N . LEU A 1 72 ? -3.331 0.657 18.350 1.00 90.56 72 LEU A N 1
ATOM 534 C CA . LEU A 1 72 ? -2.835 0.659 19.739 1.00 90.56 72 LEU A CA 1
ATOM 535 C C . LEU A 1 72 ? -2.747 2.064 20.364 1.00 90.56 72 LEU A C 1
ATOM 537 O O . LEU A 1 72 ? -2.764 2.191 21.583 1.00 90.56 72 LEU A O 1
ATOM 541 N N . ASP A 1 73 ? -2.648 3.104 19.541 1.00 92.44 73 ASP A N 1
ATOM 542 C CA . ASP A 1 73 ? -2.623 4.516 19.934 1.00 92.44 73 ASP A CA 1
ATOM 543 C C . ASP A 1 73 ? -4.019 5.175 19.939 1.00 92.44 73 ASP A C 1
ATOM 545 O O . ASP A 1 73 ? -4.137 6.365 20.224 1.00 92.44 73 ASP A O 1
ATOM 549 N N . GLY A 1 74 ? -5.081 4.424 19.630 1.00 94.25 74 GLY A N 1
ATOM 550 C CA . GLY A 1 74 ? -6.455 4.927 19.562 1.00 94.25 74 GLY A CA 1
ATOM 551 C C . GLY A 1 74 ? -6.826 5.610 18.241 1.00 94.25 74 GLY A C 1
ATOM 552 O O . GLY A 1 74 ? -7.958 6.074 18.097 1.00 94.25 74 GLY A O 1
ATOM 553 N N . THR A 1 75 ? -5.916 5.671 17.264 1.00 94.88 75 THR A N 1
ATOM 554 C CA . THR A 1 75 ? -6.204 6.250 15.944 1.00 94.88 75 THR A CA 1
ATOM 555 C C . THR A 1 75 ? -7.017 5.296 15.061 1.00 94.88 75 THR A C 1
ATOM 557 O O . THR A 1 75 ? -7.111 4.091 15.320 1.00 94.88 75 THR A O 1
ATOM 560 N N . ALA A 1 76 ? -7.640 5.837 14.008 1.00 96.44 76 ALA A N 1
ATOM 561 C CA . ALA A 1 76 ? -8.344 5.029 13.018 1.00 96.44 76 ALA A CA 1
ATOM 562 C C . ALA A 1 76 ? -7.341 4.201 12.188 1.00 96.44 76 ALA A C 1
ATOM 564 O O . ALA A 1 76 ? -6.365 4.767 11.690 1.00 96.44 76 ALA A O 1
ATOM 565 N N . PRO A 1 77 ? -7.585 2.898 11.966 1.00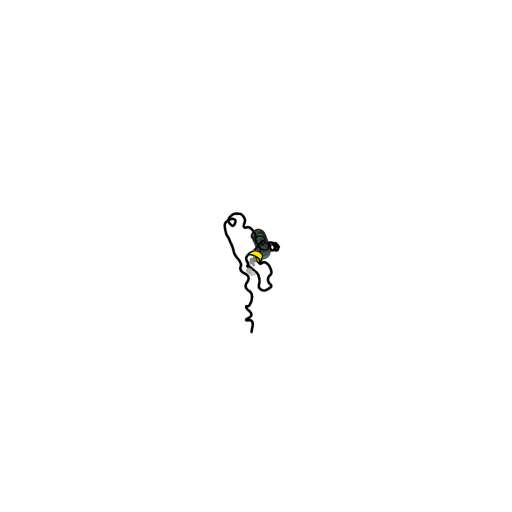 95.06 77 PRO A N 1
ATOM 566 C CA . PRO A 1 77 ? -6.786 2.113 11.034 1.00 95.06 77 PRO A CA 1
ATOM 567 C C . PRO A 1 77 ? -6.976 2.614 9.594 1.00 95.06 77 PRO A C 1
ATOM 569 O O . PRO A 1 77 ? -7.996 3.222 9.259 1.00 95.06 77 PRO A O 1
ATOM 572 N N . GLY A 1 78 ? -6.013 2.319 8.721 1.00 94.75 78 GLY A N 1
ATOM 573 C CA . GLY A 1 78 ? -6.061 2.679 7.304 1.00 94.75 78 GLY A CA 1
ATOM 574 C C . GLY A 1 78 ? -5.554 1.571 6.386 1.00 94.75 78 GLY A C 1
ATOM 575 O O . GLY A 1 78 ? -5.000 0.574 6.846 1.00 94.75 78 GLY A O 1
ATOM 576 N N . TYR A 1 79 ? -5.763 1.742 5.083 1.00 94.12 79 TYR A N 1
ATOM 577 C CA . TYR A 1 79 ? -5.296 0.825 4.042 1.00 94.12 79 TYR A CA 1
ATOM 578 C C . TYR A 1 79 ? -4.818 1.586 2.801 1.00 94.12 79 TYR A C 1
ATOM 580 O O . TYR A 1 79 ? -5.245 2.710 2.535 1.00 94.12 79 TYR A O 1
ATOM 588 N N . GLN A 1 80 ? -3.944 0.952 2.024 1.00 94.38 80 GLN A N 1
ATOM 589 C CA . GLN A 1 80 ? -3.516 1.420 0.706 1.00 94.38 80 GLN A CA 1
ATOM 590 C C . GLN A 1 80 ? -4.154 0.515 -0.351 1.00 94.38 80 GLN A C 1
ATOM 592 O O . GLN A 1 80 ? -4.053 -0.710 -0.261 1.00 94.38 80 GLN A O 1
ATOM 597 N N . LEU A 1 81 ? -4.844 1.101 -1.332 1.00 92.75 81 LEU A N 1
ATOM 598 C CA . LEU A 1 81 ? -5.549 0.350 -2.373 1.00 92.75 81 LEU A CA 1
ATOM 599 C C . LEU A 1 81 ? -5.093 0.781 -3.764 1.00 92.75 81 LEU A C 1
ATOM 601 O O . LEU A 1 81 ? -5.449 1.859 -4.236 1.00 92.75 81 LEU A O 1
ATOM 605 N N . GLN A 1 82 ? -4.403 -0.121 -4.455 1.00 91.81 82 GLN A N 1
ATOM 606 C CA . GLN A 1 82 ? -4.153 -0.013 -5.888 1.00 91.81 82 GLN A CA 1
ATOM 607 C C . GLN A 1 82 ? -5.135 -0.922 -6.632 1.00 91.81 82 GLN A C 1
ATOM 609 O O . GLN A 1 82 ? -5.185 -2.131 -6.396 1.00 91.81 82 GLN A O 1
ATOM 614 N N . ARG A 1 83 ? -5.959 -0.349 -7.516 1.00 90.62 83 ARG A N 1
ATOM 615 C CA . ARG A 1 83 ? -6.931 -1.133 -8.291 1.00 90.62 83 ARG A CA 1
ATOM 616 C C . ARG A 1 83 ? -6.228 -1.865 -9.430 1.00 90.62 83 ARG A C 1
ATOM 618 O O . ARG A 1 83 ? -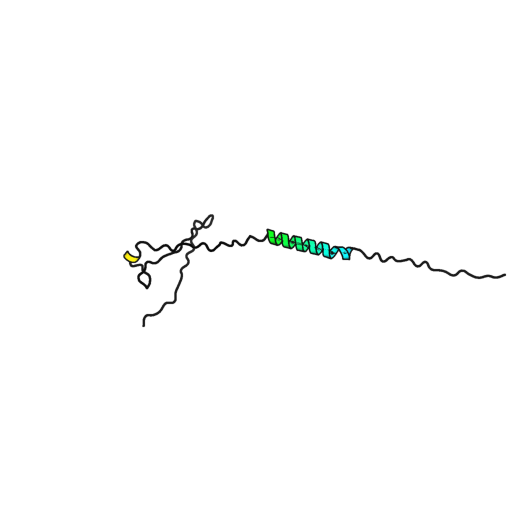5.536 -1.247 -10.232 1.00 90.62 83 ARG A O 1
ATOM 625 N N . GLY A 1 84 ? -6.465 -3.172 -9.527 1.00 88.94 84 GLY A N 1
ATOM 626 C CA . GLY A 1 84 ? -6.006 -3.971 -10.659 1.00 88.94 84 GLY A CA 1
ATOM 627 C C . GLY A 1 84 ? -6.649 -3.530 -11.979 1.00 88.94 84 GLY A C 1
ATOM 628 O O . GLY A 1 84 ? -7.775 -3.031 -12.009 1.00 88.94 84 GLY A O 1
ATOM 629 N N . SER A 1 85 ? -5.945 -3.755 -13.087 1.00 88.62 85 SER A N 1
ATOM 630 C CA . SER A 1 85 ? -6.403 -3.454 -14.447 1.00 88.62 85 SER A CA 1
ATOM 631 C C . SER A 1 85 ? -6.404 -4.713 -15.327 1.00 88.62 85 SER A C 1
ATOM 633 O O . SER A 1 85 ? -5.831 -5.746 -14.971 1.00 88.62 85 SER A O 1
ATOM 635 N N . GLY A 1 86 ? -7.106 -4.662 -16.465 1.00 93.56 86 GLY A N 1
ATOM 636 C CA . GLY A 1 86 ? -7.184 -5.779 -17.412 1.00 93.56 86 GLY A CA 1
ATOM 637 C C . GLY A 1 86 ? -7.671 -7.082 -16.765 1.00 93.56 86 GLY A C 1
ATOM 638 O O . GLY A 1 86 ? -8.714 -7.112 -16.102 1.00 93.56 86 GLY A O 1
ATOM 639 N N . SER A 1 87 ? -6.898 -8.157 -16.938 1.00 91.75 87 SER A N 1
ATOM 640 C CA . SER A 1 87 ? -7.183 -9.484 -16.373 1.00 91.75 87 SER A CA 1
ATOM 641 C C . SER A 1 87 ? -7.152 -9.526 -14.840 1.00 91.75 87 SER A C 1
ATOM 643 O O . SER A 1 87 ? -7.827 -10.368 -14.254 1.00 91.75 87 SER A O 1
ATOM 645 N N . GLY A 1 88 ? -6.432 -8.608 -14.187 1.00 89.25 88 GLY A N 1
ATOM 646 C CA . GLY A 1 88 ? -6.327 -8.522 -12.727 1.00 89.25 88 GLY A CA 1
ATOM 647 C C . GLY A 1 88 ? -7.437 -7.712 -12.049 1.00 89.25 88 GLY A C 1
ATOM 648 O O . GLY A 1 88 ? -7.463 -7.631 -10.827 1.00 89.25 88 GLY A O 1
ATOM 649 N N . SER A 1 89 ? -8.371 -7.119 -12.801 1.00 92.31 89 SER A N 1
ATOM 650 C CA . SER A 1 89 ? -9.418 -6.224 -12.262 1.00 92.31 89 SER A CA 1
ATOM 651 C C . SER A 1 89 ? -10.391 -6.878 -11.268 1.00 92.31 89 SER A C 1
ATOM 653 O O . SER A 1 89 ? -11.034 -6.181 -10.487 1.00 92.31 89 SER A O 1
ATOM 655 N N . LYS A 1 90 ? -10.508 -8.212 -11.290 1.00 94.50 90 LYS A N 1
ATOM 656 C CA . LYS A 1 90 ? -11.365 -9.004 -10.385 1.00 94.50 90 LYS A CA 1
ATOM 657 C C . LYS A 1 90 ? -10.569 -9.842 -9.382 1.00 94.50 90 LYS A C 1
ATOM 659 O O . LYS A 1 90 ? -11.146 -10.672 -8.683 1.00 94.50 90 LYS A O 1
ATOM 664 N N . SER A 1 91 ? -9.256 -9.654 -9.331 1.00 93.31 91 SER A N 1
ATOM 665 C CA . SER A 1 91 ? -8.361 -10.381 -8.439 1.00 93.31 91 SER A CA 1
ATOM 666 C C . SER A 1 91 ? -7.950 -9.479 -7.284 1.00 93.31 91 SER A C 1
ATOM 668 O O . SER A 1 91 ? -7.712 -8.289 -7.469 1.00 93.31 91 SER A O 1
ATOM 670 N N . TRP A 1 92 ? -7.859 -10.058 -6.090 1.00 93.56 92 TRP A N 1
ATOM 671 C CA . TRP A 1 92 ? -7.511 -9.335 -4.873 1.00 93.56 92 TRP A CA 1
ATOM 672 C C . TRP A 1 92 ? -6.208 -9.884 -4.309 1.00 93.56 92 TRP A C 1
ATOM 674 O O . TRP A 1 92 ? -6.064 -11.094 -4.139 1.00 93.56 92 TRP A O 1
ATOM 684 N N . LEU A 1 93 ? -5.280 -8.984 -3.997 1.00 92.81 93 LEU A N 1
ATOM 685 C CA . LEU A 1 93 ? -4.087 -9.278 -3.217 1.00 92.81 93 LEU A CA 1
ATOM 686 C C . LEU A 1 93 ? -4.152 -8.433 -1.948 1.00 92.81 93 LEU A C 1
ATOM 688 O O . LEU A 1 93 ? -4.233 -7.210 -2.025 1.00 92.81 93 LEU A O 1
ATOM 692 N N . VAL A 1 94 ? -4.138 -9.089 -0.791 1.00 94.25 94 VAL A N 1
ATOM 693 C CA . VAL A 1 94 ? -4.198 -8.420 0.511 1.00 94.25 94 VAL A CA 1
ATOM 694 C C . VAL A 1 94 ? -2.858 -8.606 1.204 1.00 94.25 94 VAL A C 1
ATOM 696 O O . VAL A 1 94 ? -2.450 -9.735 1.476 1.00 94.25 94 VAL A O 1
ATOM 699 N N . HIS A 1 95 ? -2.176 -7.498 1.481 1.00 93.50 95 HIS A N 1
ATOM 700 C CA . HIS A 1 95 ? -0.946 -7.486 2.261 1.00 93.50 95 HIS A CA 1
ATOM 701 C C . HIS A 1 95 ? -1.250 -6.977 3.670 1.00 93.50 95 HIS A C 1
ATOM 703 O O . HIS A 1 95 ? -1.788 -5.886 3.834 1.00 93.50 95 HIS A O 1
ATOM 709 N N . LEU A 1 96 ? -0.932 -7.787 4.678 1.00 93.19 96 LEU A N 1
ATOM 710 C CA . LEU A 1 96 ? -1.095 -7.427 6.082 1.00 93.19 96 LEU A CA 1
ATOM 711 C C . LEU A 1 96 ? 0.284 -7.170 6.674 1.00 93.19 96 LEU A C 1
ATOM 713 O O . LEU A 1 96 ? 1.070 -8.104 6.865 1.00 93.19 96 LEU A O 1
ATOM 717 N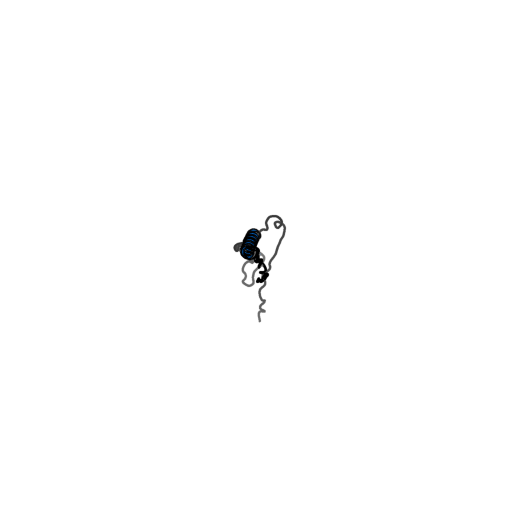 N . GLU A 1 97 ? 0.569 -5.908 6.967 1.00 89.88 97 GLU A N 1
ATOM 718 C CA . GLU A 1 97 ? 1.772 -5.550 7.702 1.00 89.88 97 GLU A CA 1
ATOM 719 C C . GLU A 1 97 ? 1.634 -6.000 9.156 1.00 89.88 97 GLU A C 1
ATOM 721 O O . GLU A 1 97 ? 0.612 -5.787 9.810 1.00 89.88 97 GLU A O 1
ATOM 726 N N . LYS A 1 98 ? 2.676 -6.653 9.666 1.00 85.38 98 LYS A N 1
ATOM 727 C CA . LYS A 1 98 ? 2.739 -7.122 11.050 1.00 85.38 98 LYS A CA 1
ATOM 728 C C . LYS A 1 98 ? 3.902 -6.455 11.771 1.00 85.38 98 LYS A C 1
ATOM 730 O O . LYS A 1 98 ? 5.005 -6.378 11.236 1.00 85.38 98 LYS A O 1
ATOM 735 N N . GLY A 1 99 ? 3.652 -6.017 13.000 1.00 81.94 99 GLY A N 1
ATOM 736 C CA . GLY A 1 99 ? 4.667 -5.520 13.926 1.00 81.94 99 GLY A CA 1
ATOM 737 C C . GLY A 1 99 ? 5.027 -6.551 14.997 1.00 81.94 99 GLY A C 1
ATOM 738 O O . GLY A 1 99 ? 4.384 -7.593 15.123 1.00 81.94 99 GLY A O 1
ATOM 739 N N . ALA A 1 100 ? 6.056 -6.253 15.790 1.00 82.31 100 ALA A N 1
ATOM 740 C CA . ALA A 1 100 ? 6.354 -7.020 16.995 1.00 82.31 100 ALA A CA 1
ATOM 741 C C . ALA A 1 100 ? 5.326 -6.694 18.091 1.00 82.31 100 ALA A C 1
ATOM 743 O O . ALA A 1 100 ? 5.060 -5.523 18.364 1.00 82.31 100 ALA A O 1
ATOM 744 N N . PHE A 1 101 ? 4.778 -7.721 18.738 1.00 83.50 101 PHE A N 1
ATOM 745 C CA . PHE A 1 101 ? 3.951 -7.547 19.927 1.00 83.50 101 PHE A CA 1
ATOM 746 C C . PHE A 1 101 ? 4.852 -7.289 21.137 1.00 83.50 101 PHE A C 1
ATOM 748 O O . PHE A 1 101 ? 5.857 -7.979 21.319 1.00 83.50 101 PHE A O 1
ATOM 755 N N . LYS A 1 102 ? 4.515 -6.286 21.949 1.00 80.88 102 LYS A N 1
ATOM 756 C CA . LYS A 1 102 ? 5.168 -6.052 23.240 1.00 80.88 102 LYS A CA 1
ATOM 757 C C . LYS A 1 102 ? 4.154 -6.333 24.336 1.00 80.88 102 LYS A C 1
ATOM 759 O O . LYS A 1 102 ? 3.139 -5.648 24.407 1.00 80.88 102 LYS A O 1
ATOM 764 N N . ASP A 1 103 ? 4.455 -7.315 25.177 1.00 86.00 103 ASP A N 1
ATOM 765 C CA . ASP A 1 103 ? 3.672 -7.586 26.376 1.00 86.00 103 ASP A CA 1
ATOM 766 C C . ASP A 1 103 ? 3.814 -6.414 27.363 1.00 86.00 103 ASP A C 1
ATOM 768 O O . ASP A 1 103 ? 4.946 -6.042 27.701 1.00 86.00 103 ASP A O 1
ATOM 772 N N . PRO A 1 104 ? 2.709 -5.821 27.845 1.00 78.38 104 PRO A N 1
ATOM 773 C CA . PRO A 1 104 ? 2.765 -4.896 28.964 1.00 78.38 104 PRO A CA 1
ATOM 774 C C . PRO A 1 104 ? 3.043 -5.702 30.243 1.00 78.38 104 PRO A C 1
ATOM 776 O O . PRO A 1 104 ? 2.199 -6.478 30.689 1.00 78.38 104 PRO A O 1
ATOM 779 N N . LYS A 1 105 ? 4.250 -5.555 30.795 1.00 64.38 105 LYS A N 1
ATOM 780 C CA . LYS A 1 105 ? 4.598 -6.007 32.150 1.00 64.38 105 LYS A CA 1
ATOM 781 C C . LYS A 1 105 ? 4.304 -4.927 33.176 1.00 64.38 105 LYS A C 1
ATOM 783 O O . LYS A 1 105 ? 4.530 -3.743 32.840 1.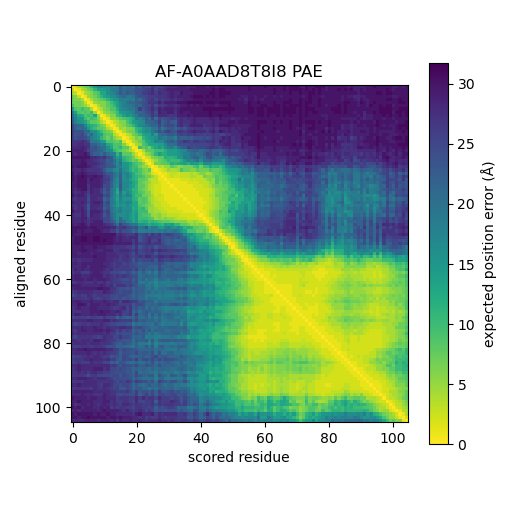00 64.38 105 LYS A O 1
#

pLDDT: mean 77.34, std 18.46, range [37.16, 96.81]

Sequence (105 aa):
MAGTTEPLLLTPTKQCHRRSGYFAWGWKLAAAAVLVMLLLLAVASPLHHHSLPETVELTLLTGAVEKGAVCLDGTAPGYQLQRGSGSGSKSWLVHLEKGAFKDPK

Organism: Lolium multiflorum (NCBI:txid4521)

Solvent-accessible surface area (backbone atoms only — not comparable to full-atom values): 7360 Å² total; per-residue (Å²): 133,86,84,86,82,88,75,92,74,80,78,78,79,78,77,72,78,78,74,70,69,67,75,80,45,49,68,59,53,50,51,50,50,52,52,52,51,53,51,50,51,61,72,67,43,71,74,73,83,73,71,67,86,77,83,66,69,78,44,66,46,82,65,24,57,85,72,68,46,52,43,99,87,64,45,58,47,65,50,70,80,83,82,53,60,81,92,39,52,88,59,86,85,86,84,82,89,82,80,88,87,76,84,90,126

InterPro domains:
  IPR004963 Pectinacetylesterase/NOTUM [PF03283] (54-100)
  IPR004963 Pectinacetylesterase/NOTUM [PTHR21562] (37-100)

Radius of gyration: 41.96 Å; Cα contacts (8 Å, |Δi|>4): 41; chains: 1; bounding box: 105×42×112 Å

Secondary structure (DSSP, 8-state):
--------------------GGGGTHHHHHHHHHHHHHHHHHHHS----------PPEEE-TTTTTTT---TTSPPPEEE-PPP-GGGTT--------PPP----

Mean predicted aligned error: 17.23 Å